Protein AF-A0A8C9DRX2-F1 (afdb_monomer_lite)

Organism: Prolemur simus (NCBI:txid1328070)

Secondary structure (DSSP, 8-state):
--PPPPPPP------------------TTPPPHHHHHHHHHHHHTT----HHHHTTS--SHHHHHHHHHHHHHHTT--SS--HHHHHHHHHHHHHHHHHHHS-GGG----S-------TT-S------THHHHHHTTS----PPPPPPP-GGGGTTTS-------

Structure (mmCIF, N/CA/C/O backbone):
data_AF-A0A8C9DRX2-F1
#
_entry.id   AF-A0A8C9DRX2-F1
#
loop_
_atom_site.group_PDB
_atom_site.id
_atom_site.type_symbol
_atom_site.label_atom_id
_atom_site.label_alt_id
_atom_site.label_comp_id
_atom_site.label_asym_id
_atom_site.label_entity_id
_atom_site.label_seq_id
_atom_site.pdbx_PDB_ins_code
_atom_site.Cartn_x
_atom_site.Cartn_y
_atom_site.Cartn_z
_atom_site.occupancy
_atom_site.B_iso_or_equiv
_atom_site.auth_seq_id
_atom_site.auth_comp_id
_atom_site.auth_asym_id
_atom_site.auth_atom_id
_atom_site.pdbx_PDB_model_num
ATOM 1 N N . MET A 1 1 ? 45.111 12.132 53.115 1.00 47.06 1 MET A N 1
ATOM 2 C CA . MET A 1 1 ? 43.655 11.903 53.000 1.00 47.06 1 MET A CA 1
ATOM 3 C C . MET A 1 1 ? 43.056 13.089 52.256 1.00 47.06 1 MET A C 1
ATOM 5 O O . MET A 1 1 ? 42.897 14.146 52.845 1.00 47.06 1 MET A O 1
ATOM 9 N N . LYS A 1 2 ? 42.882 12.972 50.933 1.00 52.78 2 LYS A N 1
ATOM 10 C CA . LYS A 1 2 ? 42.322 14.037 50.086 1.00 52.78 2 LYS A CA 1
ATOM 11 C C . LYS A 1 2 ? 40.814 13.794 49.996 1.00 52.78 2 LYS A C 1
ATOM 13 O O . LYS A 1 2 ? 40.411 12.735 49.525 1.00 52.78 2 LYS A O 1
ATOM 18 N N . GLY A 1 3 ? 40.018 14.710 50.546 1.00 50.78 3 GLY A N 1
ATOM 19 C CA . GLY A 1 3 ? 38.560 14.604 50.594 1.00 50.78 3 GLY A CA 1
ATOM 20 C C . GLY A 1 3 ? 37.939 14.698 49.201 1.00 50.78 3 GLY A C 1
ATOM 21 O O . GLY A 1 3 ? 38.311 15.568 48.416 1.00 50.78 3 GLY A O 1
ATOM 22 N N . LEU A 1 4 ? 37.007 13.790 48.908 1.00 59.09 4 LEU A N 1
ATOM 23 C CA . LEU A 1 4 ? 36.119 13.887 47.753 1.00 59.09 4 LEU A CA 1
ATOM 24 C C . LEU A 1 4 ? 35.048 14.959 48.021 1.00 59.09 4 LEU A C 1
ATOM 26 O O . LEU A 1 4 ? 34.462 14.951 49.106 1.00 59.09 4 LEU A O 1
ATOM 30 N N . PRO A 1 5 ? 34.732 15.838 47.057 1.00 73.69 5 PRO A N 1
ATOM 31 C CA . PRO A 1 5 ? 33.509 16.626 47.114 1.00 73.69 5 PRO A CA 1
ATOM 32 C C . PRO A 1 5 ? 32.274 15.754 46.783 1.00 73.69 5 PRO A C 1
ATOM 34 O O . PRO A 1 5 ? 32.381 14.822 45.980 1.00 73.69 5 PRO A O 1
ATOM 37 N N . PRO A 1 6 ? 31.103 16.026 47.392 1.00 72.50 6 PRO A N 1
ATOM 38 C CA . PRO A 1 6 ? 29.866 15.275 47.159 1.00 72.50 6 PRO A CA 1
ATOM 39 C C . PRO A 1 6 ? 29.264 15.531 45.761 1.00 72.50 6 PRO A C 1
ATOM 41 O O . PRO A 1 6 ? 29.525 16.574 45.157 1.00 72.50 6 PRO A O 1
ATOM 44 N N . PRO A 1 7 ? 28.427 14.607 45.244 1.00 58.25 7 PRO A N 1
ATOM 45 C CA . PRO A 1 7 ? 27.803 14.742 43.932 1.00 58.25 7 PRO A CA 1
ATOM 46 C C . PRO A 1 7 ? 26.718 15.828 43.927 1.00 58.25 7 PRO A C 1
ATOM 48 O O . PRO A 1 7 ? 25.827 15.847 44.778 1.00 58.25 7 PRO A O 1
ATOM 51 N N . ALA A 1 8 ? 26.777 16.707 42.925 1.00 60.75 8 ALA A N 1
ATOM 52 C CA . ALA A 1 8 ? 25.740 17.690 42.652 1.00 60.75 8 ALA A CA 1
ATOM 53 C C . ALA A 1 8 ? 24.447 16.994 42.192 1.00 60.75 8 ALA A C 1
ATOM 55 O O . ALA A 1 8 ? 24.398 16.317 41.166 1.00 60.75 8 ALA A O 1
ATOM 56 N N . VAL A 1 9 ? 23.402 17.180 42.990 1.00 53.78 9 VAL A N 1
ATOM 57 C CA . VAL A 1 9 ? 21.994 16.926 42.671 1.00 53.78 9 VAL A CA 1
ATOM 58 C C . VAL A 1 9 ? 21.439 18.184 41.991 1.00 53.78 9 VAL A C 1
ATOM 60 O O . VAL A 1 9 ? 21.890 19.263 42.366 1.00 53.78 9 VAL A O 1
ATOM 63 N N . ASN A 1 10 ? 20.434 18.031 41.107 1.00 44.19 10 ASN A N 1
ATOM 64 C CA . ASN A 1 10 ? 19.569 19.040 40.437 1.00 44.19 10 ASN A CA 1
ATOM 65 C C . ASN A 1 10 ? 19.870 19.254 38.930 1.00 44.19 10 ASN A C 1
ATOM 67 O O . ASN A 1 10 ? 21.009 19.481 38.568 1.00 44.19 10 ASN A O 1
ATOM 71 N N . GLN A 1 11 ? 18.927 19.209 37.974 1.00 43.44 11 GLN A N 1
ATOM 72 C CA . GLN A 1 11 ? 17.462 19.283 38.019 1.00 43.44 11 GLN A CA 1
ATOM 73 C C . GLN A 1 11 ? 16.788 18.399 36.960 1.00 43.44 11 GLN A C 1
ATOM 75 O O . GLN A 1 11 ? 17.312 18.146 35.881 1.00 43.44 11 GLN A O 1
ATOM 80 N N . ARG A 1 12 ? 15.566 17.976 37.293 1.00 46.12 12 ARG A N 1
ATOM 81 C CA . ARG A 1 12 ? 14.557 17.464 36.367 1.00 46.12 12 ARG A CA 1
ATOM 82 C C . ARG A 1 12 ? 14.066 18.607 35.482 1.00 46.12 12 ARG A C 1
ATOM 84 O O . ARG A 1 12 ? 13.408 19.506 35.996 1.00 46.12 12 ARG A O 1
ATOM 91 N N . GLU A 1 13 ? 14.239 18.499 34.174 1.00 49.25 13 GLU A N 1
ATOM 92 C CA . GLU A 1 13 ? 13.397 19.242 33.239 1.00 49.25 13 GLU A CA 1
ATOM 93 C C . GLU A 1 13 ? 12.168 18.393 32.897 1.00 49.25 13 GLU A C 1
ATOM 95 O O . GLU A 1 13 ? 12.211 17.413 32.155 1.00 49.25 13 GLU A O 1
ATOM 100 N N . LYS A 1 14 ? 11.052 18.754 33.537 1.00 42.28 14 LYS A N 1
ATOM 101 C CA . LYS A 1 14 ? 9.701 18.453 33.064 1.00 42.28 14 LYS A CA 1
ATOM 102 C C . LYS A 1 14 ? 9.341 19.503 32.015 1.00 42.28 14 LYS A C 1
ATOM 104 O O . LYS A 1 14 ? 9.377 20.689 32.318 1.00 42.28 14 LYS A O 1
ATOM 109 N N . GLY A 1 15 ? 8.900 19.062 30.843 1.00 32.31 15 GLY A N 1
ATOM 110 C CA . GLY A 1 15 ? 8.335 19.931 29.807 1.00 32.31 15 GLY A CA 1
ATOM 111 C C . GLY A 1 15 ? 8.147 19.156 28.504 1.00 32.31 15 GLY A C 1
ATOM 112 O O . GLY A 1 15 ? 8.989 19.221 27.628 1.00 32.31 15 GLY A O 1
ATOM 113 N N . SER A 1 16 ? 7.231 18.189 28.415 1.00 42.84 16 SER A N 1
ATOM 114 C CA . SER A 1 16 ? 5.807 18.413 28.120 1.00 42.84 16 SER A CA 1
ATOM 115 C C . SER A 1 16 ? 5.569 19.202 26.824 1.00 42.84 16 SER A C 1
ATOM 117 O O . SER A 1 16 ? 5.201 20.371 26.869 1.00 42.84 16 SER A O 1
ATOM 119 N N . THR A 1 17 ? 5.613 18.507 25.687 1.00 38.22 17 THR A N 1
ATOM 120 C CA . THR A 1 17 ? 4.771 18.867 24.534 1.00 38.22 17 THR A CA 1
ATOM 121 C C . THR A 1 17 ? 4.098 17.609 24.001 1.00 38.22 17 THR A C 1
ATOM 123 O O . THR A 1 17 ? 4.321 17.145 22.886 1.00 38.22 17 THR A O 1
ATOM 126 N N . SER A 1 18 ? 3.271 17.003 24.857 1.00 41.34 18 SER A N 1
ATOM 127 C CA . SER A 1 18 ? 2.239 16.088 24.385 1.00 41.34 18 SER A CA 1
ATOM 128 C C . SER A 1 18 ? 1.247 16.933 23.593 1.00 41.34 18 SER A C 1
ATOM 130 O O . SER A 1 18 ? 0.464 17.680 24.176 1.00 41.34 18 SER A O 1
ATOM 132 N N . ILE A 1 19 ? 1.307 16.862 22.262 1.00 47.84 19 ILE A N 1
ATOM 133 C CA . ILE A 1 19 ? 0.251 17.397 21.400 1.00 47.84 19 ILE A CA 1
ATOM 134 C C . ILE A 1 19 ? -0.967 16.483 21.583 1.00 47.84 19 ILE A C 1
ATOM 136 O O . ILE A 1 19 ? -1.245 15.578 20.799 1.00 47.84 19 ILE A 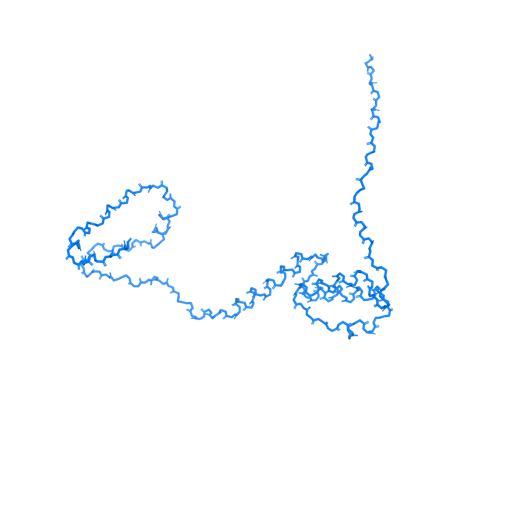O 1
ATOM 140 N N . GLN A 1 20 ? -1.671 16.686 22.695 1.00 46.41 20 GLN A N 1
ATOM 141 C CA . GLN A 1 20 ? -3.033 16.229 22.898 1.00 46.41 20 GLN A CA 1
ATOM 142 C C . GLN A 1 20 ? -3.946 17.212 22.173 1.00 46.41 20 GLN A C 1
ATOM 144 O O . GLN A 1 20 ? -4.469 18.157 22.754 1.00 46.41 20 GLN A O 1
ATOM 149 N N . SER A 1 21 ? -4.152 16.990 20.877 1.00 45.56 21 SER A N 1
ATOM 150 C CA . SER A 1 21 ? -5.267 17.611 20.170 1.00 45.56 21 SER A CA 1
ATOM 151 C C . SER A 1 21 ? -6.556 16.882 20.564 1.00 45.56 21 SER A C 1
ATOM 153 O O . SER A 1 21 ? -6.990 15.943 19.891 1.00 45.56 21 SER A O 1
ATOM 155 N N . GLN A 1 22 ? -7.152 17.279 21.688 1.00 49.84 22 GLN A N 1
ATOM 156 C CA . GLN A 1 22 ? -8.570 17.046 21.939 1.00 49.84 22 GLN A CA 1
ATOM 157 C C . GLN A 1 22 ? -9.370 18.202 21.337 1.00 49.84 22 GLN A C 1
ATOM 159 O O . GLN A 1 22 ? -9.383 19.295 21.885 1.00 49.84 22 GLN A O 1
ATOM 164 N N . ALA A 1 23 ? -10.061 17.945 20.227 1.00 43.78 23 ALA A N 1
ATOM 165 C CA . ALA A 1 23 ? -11.238 18.711 19.827 1.00 43.78 23 ALA A CA 1
ATOM 166 C C . ALA A 1 23 ? -12.069 17.882 18.841 1.00 43.78 23 ALA A C 1
ATOM 168 O O . ALA A 1 23 ? -11.633 17.584 17.731 1.00 43.78 23 ALA A O 1
ATOM 169 N N . GLY A 1 24 ? -13.259 17.479 19.282 1.00 39.41 24 GLY A N 1
ATOM 170 C CA . GLY A 1 24 ? -14.217 16.713 18.491 1.00 39.41 24 GLY A CA 1
ATOM 171 C C . GLY A 1 24 ? -15.195 15.951 19.374 1.00 39.41 24 GLY A C 1
ATOM 172 O O . GLY A 1 24 ? -15.276 14.730 19.297 1.00 39.41 24 GLY A O 1
ATOM 173 N N . SER A 1 25 ? -15.898 16.651 20.268 1.00 51.59 25 SER A N 1
ATOM 174 C CA . SER A 1 25 ? -17.028 16.056 20.974 1.00 51.59 25 SER A CA 1
ATOM 175 C C . SER A 1 25 ? -18.169 15.806 19.988 1.00 51.59 25 SER A C 1
ATOM 177 O O . SER A 1 25 ? -18.690 16.743 19.386 1.00 51.59 25 SER A O 1
ATOM 179 N N . GLY A 1 26 ? -18.603 14.553 19.901 1.00 46.38 26 GLY A N 1
ATOM 180 C CA . GLY A 1 26 ? -19.998 14.224 19.638 1.00 46.38 26 GLY A CA 1
ATOM 181 C C . GLY A 1 26 ? -20.461 14.296 18.186 1.00 46.38 26 GLY A C 1
ATOM 182 O O . GLY A 1 26 ? -21.262 15.156 17.829 1.00 46.38 26 GLY A O 1
ATOM 183 N N . ARG A 1 27 ? -20.141 13.266 17.398 1.00 49.19 27 ARG A N 1
ATOM 184 C CA . ARG A 1 27 ? -21.113 12.723 16.439 1.00 49.19 27 ARG A CA 1
ATOM 185 C C . ARG A 1 27 ? -21.531 11.335 16.915 1.00 49.19 27 ARG A C 1
ATOM 187 O O . ARG A 1 27 ? -20.715 10.436 17.090 1.00 49.19 27 ARG A O 1
ATOM 194 N N . ARG A 1 28 ? -22.819 11.168 17.225 1.00 47.44 28 ARG A N 1
ATOM 195 C CA . ARG A 1 28 ? -23.371 9.893 17.705 1.00 47.44 28 ARG A CA 1
ATOM 196 C C . ARG A 1 28 ? -23.100 8.816 16.642 1.00 47.44 28 ARG A C 1
ATOM 198 O O . ARG A 1 28 ? -23.586 8.938 15.524 1.00 47.44 28 ARG A O 1
ATOM 205 N N . GLY A 1 29 ? -22.295 7.807 16.983 1.00 56.72 29 GLY A N 1
ATOM 206 C CA . GLY A 1 29 ? -21.880 6.726 16.073 1.00 56.72 29 GLY A CA 1
ATOM 207 C C . GLY A 1 29 ? -20.397 6.720 15.678 1.00 56.72 29 GLY A C 1
ATOM 208 O O . GLY A 1 29 ? -19.998 5.887 14.867 1.00 56.72 29 GLY A O 1
ATOM 209 N N . GLU A 1 30 ? -19.581 7.622 16.226 1.00 62.22 30 GLU A N 1
ATOM 210 C CA . GLU A 1 30 ? -18.158 7.725 15.892 1.00 62.22 30 GLU A CA 1
ATOM 211 C C . GLU A 1 30 ? -17.364 6.502 16.387 1.00 62.22 30 GLU A C 1
ATOM 213 O O . GLU A 1 30 ? -17.305 6.205 17.583 1.00 62.22 30 GLU A O 1
ATOM 218 N N . ASP A 1 31 ? -16.767 5.758 15.452 1.00 74.25 31 ASP A N 1
ATOM 219 C CA . ASP A 1 31 ? -15.841 4.676 15.779 1.00 74.25 31 ASP A CA 1
ATOM 220 C C . ASP A 1 31 ? -14.681 5.214 16.627 1.00 74.25 31 ASP A C 1
ATOM 222 O O . ASP A 1 31 ? -14.168 6.309 16.396 1.00 74.25 31 ASP A O 1
ATOM 226 N N . HIS A 1 32 ? -14.204 4.408 17.576 1.00 85.94 32 HIS A N 1
ATOM 227 C CA . HIS A 1 32 ? -13.060 4.777 18.404 1.00 85.94 32 HIS A CA 1
ATOM 228 C C . HIS A 1 32 ? -11.851 5.199 17.535 1.00 85.94 32 HIS A C 1
ATOM 230 O O . HIS A 1 32 ? -11.550 4.545 16.529 1.00 85.94 32 HIS A O 1
ATOM 236 N N . PRO A 1 33 ? -11.084 6.237 17.927 1.00 88.38 33 PRO A N 1
ATOM 237 C CA . PRO A 1 33 ? -10.069 6.874 17.078 1.00 88.38 33 PRO A CA 1
ATOM 238 C C . PRO A 1 33 ? -9.022 5.906 16.508 1.00 88.38 33 PRO A C 1
ATOM 240 O O . PRO A 1 33 ? -8.560 6.067 15.380 1.00 88.38 33 PRO A O 1
ATOM 243 N N . ALA A 1 34 ? -8.662 4.861 17.255 1.00 88.31 34 ALA A N 1
ATOM 244 C CA . ALA A 1 34 ? -7.762 3.812 16.772 1.00 88.31 34 ALA A CA 1
ATOM 245 C C . ALA A 1 34 ? -8.306 3.041 15.549 1.00 88.31 34 ALA A C 1
ATOM 247 O O . ALA A 1 34 ? -7.539 2.770 14.627 1.00 88.31 34 ALA A O 1
ATOM 248 N N . VAL A 1 35 ? -9.610 2.743 15.496 1.00 90.00 35 VAL A N 1
ATOM 249 C CA . VAL A 1 35 ? -10.255 2.135 14.317 1.00 90.00 35 VAL A CA 1
ATOM 250 C C . VAL A 1 35 ? -10.188 3.089 13.133 1.00 90.00 35 VAL A C 1
ATOM 252 O O . VAL A 1 35 ? -9.839 2.671 12.032 1.00 90.00 35 VAL A O 1
ATOM 255 N N . MET A 1 36 ? -10.453 4.377 13.357 1.00 90.12 36 MET A N 1
ATOM 256 C CA . MET A 1 36 ? -10.376 5.392 12.304 1.00 90.12 36 MET A CA 1
ATOM 257 C C . MET A 1 36 ? -8.964 5.520 11.721 1.00 90.12 36 MET A C 1
ATOM 259 O O . MET A 1 36 ? -8.811 5.611 10.501 1.00 90.12 36 MET A O 1
ATOM 263 N N . ARG A 1 37 ? -7.924 5.458 12.563 1.00 90.81 37 ARG A N 1
ATOM 264 C CA . ARG A 1 37 ? -6.525 5.419 12.102 1.00 90.81 37 ARG A CA 1
ATOM 265 C C . ARG A 1 37 ? -6.239 4.185 11.248 1.00 90.81 37 ARG A C 1
ATOM 267 O O . ARG A 1 37 ? -5.704 4.328 10.155 1.00 90.81 37 ARG A O 1
ATOM 274 N N . LEU A 1 38 ? -6.645 2.994 11.690 1.00 90.19 38 LEU A N 1
ATOM 275 C CA . LEU A 1 38 ? -6.418 1.763 10.923 1.00 90.19 38 LEU A CA 1
ATOM 276 C C . LEU A 1 38 ? -7.172 1.758 9.586 1.00 90.19 38 LEU A C 1
ATOM 278 O O . LEU A 1 38 ? -6.593 1.408 8.563 1.00 90.19 38 LEU A O 1
ATOM 282 N N . LYS A 1 39 ? -8.425 2.231 9.553 1.00 92.00 39 LYS A N 1
ATOM 283 C CA . LYS A 1 39 ? -9.182 2.414 8.300 1.00 92.00 39 LYS A CA 1
ATOM 284 C C . LYS A 1 39 ? -8.466 3.358 7.329 1.00 92.00 39 LYS A C 1
ATOM 286 O O . LYS A 1 39 ? -8.451 3.110 6.124 1.00 92.00 39 LYS A O 1
ATOM 291 N N . ARG A 1 40 ? -7.863 4.436 7.846 1.00 91.94 40 ARG A N 1
ATOM 292 C CA . ARG A 1 40 ? -7.055 5.372 7.049 1.00 91.94 40 ARG A CA 1
ATOM 293 C C . ARG A 1 40 ? -5.821 4.685 6.466 1.00 91.94 40 ARG A C 1
ATOM 295 O O . ARG A 1 40 ? -5.527 4.904 5.298 1.00 91.94 40 ARG A O 1
ATOM 302 N N . TYR A 1 41 ? -5.143 3.847 7.244 1.00 90.31 41 TYR A N 1
ATOM 303 C CA . TYR A 1 41 ? -3.966 3.098 6.792 1.00 90.31 41 TYR A CA 1
ATOM 304 C C . TYR A 1 41 ? -4.309 2.082 5.702 1.00 90.31 41 TYR A C 1
ATOM 306 O O . TYR A 1 41 ? -3.662 2.080 4.663 1.00 90.31 41 TYR A O 1
ATOM 314 N N . ILE A 1 42 ? -5.391 1.313 5.868 1.00 89.38 42 ILE A N 1
ATOM 315 C CA . ILE A 1 42 ? -5.886 0.380 4.839 1.00 89.38 42 ILE A CA 1
ATOM 316 C C . ILE A 1 42 ? -6.136 1.114 3.512 1.00 89.38 42 ILE A C 1
ATOM 318 O O . ILE A 1 42 ? -5.724 0.649 2.452 1.00 89.38 42 ILE A O 1
ATOM 322 N N . ARG A 1 43 ? -6.748 2.305 3.574 1.00 89.69 43 ARG A N 1
ATOM 323 C CA . ARG A 1 43 ? -6.976 3.141 2.388 1.00 89.69 43 ARG A CA 1
ATOM 324 C C . ARG A 1 43 ? -5.672 3.684 1.794 1.00 89.69 43 ARG A C 1
ATOM 326 O O . ARG A 1 43 ? -5.556 3.760 0.577 1.00 89.69 43 ARG A O 1
ATOM 333 N N . ALA A 1 44 ? -4.699 4.052 2.628 1.00 88.00 44 ALA A N 1
ATOM 334 C CA . ALA A 1 44 ? -3.378 4.494 2.178 1.00 88.00 44 ALA A CA 1
ATOM 335 C C . ALA A 1 44 ? -2.591 3.369 1.479 1.00 88.00 44 ALA A C 1
ATOM 337 O O . ALA A 1 44 ? -1.866 3.651 0.533 1.00 88.00 44 ALA A O 1
ATOM 338 N N . CYS A 1 45 ? -2.805 2.109 1.872 1.00 85.19 45 CYS A N 1
ATOM 339 C CA . CYS A 1 45 ? -2.303 0.923 1.166 1.00 85.19 45 CYS A CA 1
ATOM 340 C C . CYS A 1 45 ? -2.986 0.665 -0.191 1.00 85.19 45 CYS A C 1
ATOM 342 O O . CYS A 1 45 ? -2.681 -0.332 -0.840 1.00 85.19 45 CYS A O 1
ATOM 344 N N . GLY A 1 46 ? -3.961 1.485 -0.601 1.00 84.06 46 GLY A N 1
ATOM 345 C CA . GLY A 1 46 ? -4.723 1.285 -1.838 1.00 84.06 46 GLY A CA 1
ATOM 346 C C . GLY A 1 46 ? -5.816 0.215 -1.747 1.00 84.06 46 GLY A C 1
ATOM 347 O O . GLY A 1 46 ? -6.491 -0.060 -2.736 1.00 84.06 46 GLY A O 1
ATOM 348 N N . ALA A 1 47 ? -6.045 -0.379 -0.572 1.00 85.62 47 ALA A N 1
ATOM 349 C CA . ALA A 1 47 ? -7.107 -1.358 -0.376 1.00 85.62 47 ALA A CA 1
ATOM 350 C C . ALA A 1 47 ? -8.412 -0.674 0.058 1.00 85.62 47 ALA A C 1
ATOM 352 O O . ALA A 1 47 ? -8.476 0.037 1.062 1.00 85.62 47 ALA A O 1
ATOM 353 N N . HIS A 1 48 ? -9.495 -0.931 -0.675 1.00 87.12 48 HIS A N 1
ATOM 354 C CA . HIS A 1 48 ? -10.830 -0.442 -0.337 1.00 87.12 48 HIS A CA 1
ATOM 355 C C . HIS A 1 48 ? -11.698 -1.596 0.167 1.00 87.12 48 HIS A C 1
ATOM 357 O O . HIS A 1 48 ? -12.031 -2.514 -0.579 1.00 87.12 48 HIS A O 1
ATOM 363 N N . ARG A 1 49 ? -12.067 -1.563 1.453 1.00 88.69 49 ARG A N 1
ATOM 364 C CA . ARG A 1 49 ? -12.863 -2.616 2.101 1.00 88.69 49 ARG A CA 1
ATOM 365 C C . ARG A 1 49 ? -14.241 -2.125 2.529 1.00 88.69 49 ARG A C 1
ATOM 367 O O . ARG A 1 49 ? -14.408 -0.982 2.955 1.00 88.69 49 ARG A O 1
ATOM 374 N N . ASN A 1 50 ? -15.234 -3.015 2.473 1.00 91.12 50 ASN A N 1
ATOM 375 C CA . ASN A 1 50 ? -16.573 -2.730 2.986 1.00 91.12 50 ASN A CA 1
ATOM 376 C C . ASN A 1 50 ? -16.629 -2.963 4.505 1.00 91.12 50 ASN A C 1
ATOM 378 O O . ASN A 1 50 ? -16.979 -4.044 4.985 1.00 91.12 50 ASN A O 1
ATOM 382 N N . TYR A 1 51 ? -16.301 -1.919 5.265 1.00 88.88 51 TYR A N 1
ATOM 383 C CA . TYR A 1 51 ? -16.233 -1.977 6.726 1.00 88.88 51 TYR A CA 1
ATOM 384 C C . TYR A 1 51 ? -17.556 -2.339 7.408 1.00 88.88 51 TYR A C 1
ATOM 386 O O . TYR A 1 51 ? -17.517 -2.875 8.508 1.00 88.88 51 TYR A O 1
ATOM 394 N N . LYS A 1 52 ? -18.718 -2.097 6.783 1.00 88.38 52 LYS A N 1
ATOM 395 C CA . LYS A 1 52 ? -20.014 -2.497 7.359 1.00 88.38 52 LYS A CA 1
ATOM 396 C C . LYS A 1 52 ? -20.159 -4.018 7.416 1.00 88.38 52 LYS A C 1
ATOM 398 O O . LYS A 1 52 ? -20.710 -4.533 8.378 1.00 88.38 52 LYS A O 1
ATOM 403 N N . LYS A 1 53 ? -19.634 -4.727 6.412 1.00 90.75 53 LYS A N 1
ATOM 404 C CA . LYS A 1 53 ? -19.640 -6.196 6.371 1.00 90.75 53 LYS A CA 1
ATOM 405 C C . LYS A 1 53 ? -18.569 -6.783 7.289 1.00 90.75 53 LYS A C 1
ATOM 407 O O . LYS A 1 53 ? -18.864 -7.681 8.063 1.00 90.75 53 LYS A O 1
ATOM 412 N N . LEU A 1 54 ? -17.355 -6.226 7.247 1.00 87.38 54 LEU A N 1
ATOM 413 C CA . LEU A 1 54 ? -16.228 -6.713 8.055 1.00 87.38 54 LEU A CA 1
ATOM 414 C C . LEU A 1 54 ? -16.415 -6.469 9.555 1.00 87.38 54 LEU A C 1
ATOM 416 O O . LEU A 1 54 ? -16.112 -7.332 10.367 1.00 87.38 54 LEU A O 1
ATOM 420 N N . LEU A 1 55 ? -16.900 -5.284 9.929 1.00 88.25 55 LEU A N 1
ATOM 421 C CA . LEU A 1 55 ? -17.066 -4.892 11.331 1.00 88.25 55 LEU A CA 1
ATOM 422 C C . LEU A 1 55 ? -18.497 -5.110 11.835 1.00 88.25 55 LEU A C 1
ATOM 424 O O . LEU A 1 55 ? -18.756 -4.867 13.010 1.00 88.25 55 LEU A O 1
ATOM 428 N N . GLY A 1 56 ? -19.415 -5.555 10.970 1.00 84.56 56 GLY A N 1
ATOM 429 C CA . GLY A 1 56 ? -20.816 -5.803 11.319 1.00 84.56 56 GLY A CA 1
ATOM 430 C C . GLY A 1 56 ? -21.003 -6.974 12.284 1.00 84.56 56 GLY A C 1
ATOM 431 O O . GLY A 1 56 ? -21.919 -6.948 13.098 1.00 84.56 56 GLY A O 1
ATOM 432 N N . SER A 1 57 ? -20.106 -7.964 12.249 1.00 85.31 57 SER A N 1
ATOM 433 C CA . SER A 1 57 ? -20.068 -9.074 13.212 1.00 85.31 57 SER A CA 1
ATOM 434 C C . SER A 1 57 ? -19.380 -8.710 14.533 1.00 85.31 57 SER A C 1
ATOM 436 O O . SER A 1 57 ? -19.559 -9.407 15.530 1.00 85.31 57 SER A O 1
ATOM 438 N N . CYS A 1 58 ? -18.603 -7.622 14.560 1.00 86.25 58 CYS A N 1
ATOM 439 C CA . CYS A 1 58 ? -17.814 -7.227 15.721 1.00 86.25 58 CYS A CA 1
ATOM 440 C C . CYS A 1 58 ? -18.681 -6.484 16.741 1.00 86.25 58 CYS A C 1
ATOM 442 O O . CYS A 1 58 ? -19.210 -5.399 16.463 1.00 86.25 58 CYS A O 1
ATOM 444 N N . ARG A 1 59 ? -18.748 -7.023 17.959 1.00 82.88 59 ARG A N 1
ATOM 445 C CA . ARG A 1 59 ? -19.516 -6.446 19.071 1.00 82.88 59 ARG A CA 1
ATOM 446 C C . ARG A 1 59 ? -18.663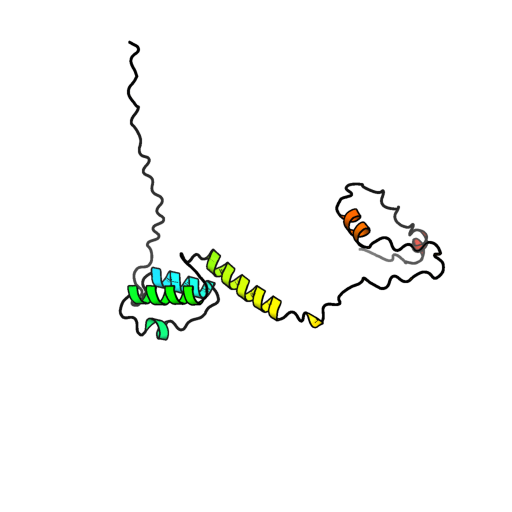 -5.502 19.909 1.00 82.88 59 ARG A C 1
ATOM 448 O O . ARG A 1 59 ? -19.178 -4.527 20.450 1.00 82.88 59 ARG A O 1
ATOM 455 N N . SER A 1 60 ? -17.353 -5.748 19.969 1.00 88.12 60 SER A N 1
ATOM 456 C CA . SER A 1 60 ? -16.406 -4.924 20.721 1.00 88.12 60 SER A CA 1
ATOM 457 C C . SER A 1 60 ? -15.475 -4.122 19.819 1.00 88.12 60 SER A C 1
ATOM 459 O O . SER A 1 60 ? -15.060 -4.547 18.741 1.00 88.12 60 SER A O 1
ATOM 461 N N . HIS A 1 61 ? -15.057 -2.956 20.303 1.00 87.19 61 HIS A N 1
ATOM 462 C CA . HIS A 1 61 ? -14.041 -2.157 19.634 1.00 87.19 61 HIS A CA 1
ATOM 463 C C . HIS A 1 61 ? -12.681 -2.888 19.551 1.00 87.19 61 HIS A C 1
ATOM 465 O O . HIS A 1 61 ? -11.980 -2.762 18.548 1.00 87.19 61 HIS A O 1
ATOM 471 N N . LYS A 1 62 ? -12.326 -3.721 20.540 1.00 89.75 62 LYS A N 1
ATOM 472 C CA . LYS A 1 62 ? -11.091 -4.527 20.486 1.00 89.75 62 LYS A CA 1
ATOM 473 C C . LYS A 1 62 ? -11.108 -5.532 19.329 1.00 89.75 62 LYS A C 1
ATOM 475 O O . LYS A 1 62 ? -10.103 -5.667 18.637 1.00 89.75 62 LYS A O 1
ATOM 480 N N . GLU A 1 63 ? -12.253 -6.168 19.083 1.00 91.06 63 GLU A N 1
ATOM 481 C CA . GLU A 1 63 ? -12.445 -7.074 17.942 1.00 91.06 63 GLU A CA 1
ATOM 482 C C . GLU A 1 63 ? -12.294 -6.319 16.624 1.00 91.06 63 GLU A C 1
ATOM 484 O O . GLU A 1 63 ? -11.539 -6.749 15.757 1.00 91.06 63 GLU A O 1
ATOM 489 N N . ARG A 1 64 ? -12.905 -5.130 16.507 1.00 91.06 64 ARG A N 1
ATOM 490 C CA . ARG A 1 64 ? -12.740 -4.279 15.317 1.00 91.06 64 ARG A CA 1
ATOM 491 C C . ARG A 1 64 ? -11.271 -3.957 15.044 1.00 91.06 64 ARG A C 1
ATOM 493 O O . ARG A 1 64 ? -10.843 -4.002 13.896 1.00 91.06 64 ARG A O 1
ATOM 500 N N . LEU A 1 65 ? -10.486 -3.648 16.079 1.00 90.56 65 LEU A N 1
ATOM 501 C CA . LEU A 1 65 ? -9.045 -3.420 15.927 1.00 90.56 65 LEU A CA 1
ATOM 502 C C . LEU A 1 65 ? -8.297 -4.681 15.496 1.00 90.56 65 LEU A C 1
ATOM 504 O O . LEU A 1 65 ? -7.394 -4.582 14.671 1.00 90.56 65 LEU A O 1
ATOM 508 N N . SER A 1 66 ? -8.649 -5.843 16.049 1.00 90.75 66 SER A N 1
ATOM 509 C CA . SER A 1 66 ? -8.034 -7.121 15.681 1.00 90.75 66 SER A CA 1
ATOM 510 C C . SER A 1 66 ? -8.303 -7.464 14.217 1.00 90.75 66 SER A C 1
ATOM 512 O O . SER A 1 66 ? -7.350 -7.731 13.492 1.00 90.75 66 SER A O 1
ATOM 514 N N . VAL A 1 67 ? -9.552 -7.343 13.759 1.00 92.31 67 VAL A N 1
ATOM 515 C CA . VAL A 1 67 ? -9.932 -7.569 12.356 1.00 92.31 67 VAL A CA 1
ATOM 516 C C . VAL A 1 67 ? -9.198 -6.606 11.423 1.00 92.31 67 VAL A C 1
ATOM 518 O O . VAL A 1 67 ? -8.646 -7.026 10.414 1.00 92.31 67 VAL A O 1
ATOM 521 N N . LEU A 1 68 ? -9.125 -5.315 11.765 1.00 91.75 68 LEU A N 1
ATOM 522 C CA . LEU A 1 68 ? -8.428 -4.335 10.923 1.00 91.75 68 LEU A CA 1
ATOM 523 C C . LEU A 1 68 ? -6.909 -4.549 10.889 1.00 91.75 68 LEU A C 1
ATOM 525 O O . LEU A 1 68 ? -6.287 -4.277 9.867 1.00 91.75 68 LEU A O 1
ATOM 529 N N . ARG A 1 69 ? -6.300 -5.020 11.984 1.00 90.00 69 ARG A N 1
ATOM 530 C CA . ARG A 1 69 ? -4.876 -5.392 11.999 1.00 90.00 69 ARG A CA 1
ATOM 531 C C . ARG A 1 69 ? -4.616 -6.638 11.159 1.00 90.00 69 ARG A C 1
ATOM 533 O O . ARG A 1 69 ? -3.682 -6.616 10.371 1.00 90.00 69 ARG A O 1
ATOM 540 N N . ALA A 1 70 ? -5.462 -7.659 11.283 1.00 90.56 70 ALA A N 1
ATOM 541 C CA . ALA A 1 70 ? -5.381 -8.861 10.459 1.00 90.56 70 ALA A CA 1
ATOM 542 C C . ALA A 1 70 ? -5.531 -8.528 8.966 1.00 90.56 70 ALA A C 1
ATOM 544 O O . ALA A 1 70 ? -4.810 -9.063 8.134 1.00 90.56 70 ALA A O 1
ATOM 545 N N . GLU A 1 71 ? -6.406 -7.581 8.622 1.00 90.44 71 GLU A N 1
ATOM 546 C CA . GLU A 1 71 ? -6.559 -7.117 7.243 1.00 90.44 71 GLU A CA 1
ATOM 547 C C . GLU A 1 71 ? -5.296 -6.413 6.725 1.00 90.44 71 GLU A C 1
ATOM 549 O O . GLU A 1 71 ? -4.877 -6.636 5.593 1.00 90.44 71 GLU A O 1
ATOM 554 N N . LEU A 1 72 ? -4.661 -5.577 7.550 1.00 90.06 72 LEU A N 1
ATOM 555 C CA . LEU A 1 72 ? -3.384 -4.956 7.192 1.00 90.06 72 LEU A CA 1
ATOM 556 C C . LEU A 1 72 ? -2.282 -5.999 6.988 1.00 90.06 72 LEU A C 1
ATOM 558 O O . LEU A 1 72 ? -1.500 -5.883 6.046 1.00 90.06 72 LEU A O 1
ATOM 562 N N . GLU A 1 73 ? -2.255 -7.030 7.825 1.00 90.25 73 GLU A N 1
ATOM 563 C CA . GLU A 1 73 ? -1.319 -8.142 7.696 1.00 90.25 73 GLU A CA 1
ATOM 564 C C . GLU A 1 73 ? -1.565 -8.956 6.420 1.00 90.25 73 GLU A C 1
ATOM 566 O O . GLU A 1 73 ? -0.620 -9.225 5.680 1.00 90.25 73 GLU A O 1
ATOM 571 N N . ALA A 1 74 ? -2.828 -9.241 6.087 1.00 87.62 74 ALA A N 1
ATOM 572 C CA . ALA A 1 74 ? -3.215 -9.908 4.844 1.00 87.62 74 ALA A CA 1
ATOM 573 C C . ALA A 1 74 ? -2.840 -9.098 3.590 1.00 87.62 74 ALA A C 1
ATOM 575 O O . ALA A 1 74 ? -2.563 -9.663 2.534 1.00 87.62 74 ALA A O 1
ATOM 576 N N . LEU A 1 75 ? -2.798 -7.767 3.695 1.00 84.44 75 LEU A N 1
ATOM 577 C CA . LEU A 1 75 ? -2.316 -6.892 2.624 1.00 84.44 75 LEU A CA 1
ATOM 578 C C . LEU A 1 75 ? -0.783 -6.869 2.497 1.00 84.44 75 LEU A C 1
ATOM 580 O O . LEU A 1 75 ? -0.282 -6.344 1.501 1.00 84.44 75 LEU A O 1
ATOM 584 N N . GLY A 1 76 ? -0.058 -7.442 3.462 1.00 82.69 76 GLY A N 1
ATOM 585 C CA . GLY A 1 76 ? 1.402 -7.515 3.488 1.00 82.69 76 GLY A CA 1
ATOM 586 C C . GLY A 1 76 ? 2.074 -6.566 4.485 1.00 82.69 76 GLY A C 1
ATOM 587 O O . GLY A 1 76 ? 3.302 -6.540 4.555 1.00 82.69 76 GLY A O 1
ATOM 588 N N . MET A 1 77 ? 1.323 -5.797 5.289 1.00 82.94 77 MET A N 1
ATOM 589 C CA . MET A 1 77 ? 1.919 -4.989 6.363 1.00 82.94 77 MET A CA 1
ATOM 590 C C . MET A 1 77 ? 2.218 -5.846 7.591 1.00 82.94 77 MET A C 1
ATOM 592 O O . MET A 1 77 ? 1.330 -6.161 8.378 1.00 82.94 77 MET A O 1
ATOM 596 N N . LYS A 1 78 ? 3.499 -6.151 7.807 1.00 80.62 78 LYS A N 1
ATOM 597 C CA . LYS A 1 78 ? 3.970 -6.838 9.016 1.00 80.62 78 LYS A CA 1
ATOM 598 C C . LYS A 1 78 ? 4.373 -5.841 10.110 1.00 80.62 78 LYS A C 1
ATOM 600 O O . LYS A 1 78 ? 5.127 -4.892 9.875 1.00 80.62 78 LYS A O 1
ATOM 605 N N . GLY A 1 79 ? 3.909 -6.091 11.334 1.00 81.38 79 GLY A N 1
ATOM 606 C CA . GLY A 1 79 ? 4.291 -5.337 12.532 1.00 81.38 79 GLY A CA 1
ATOM 607 C C . GLY A 1 79 ? 3.558 -4.001 12.701 1.00 81.38 79 GLY A C 1
ATOM 608 O O . GLY A 1 79 ? 2.376 -3.880 12.392 1.00 81.38 79 GLY A O 1
ATOM 609 N N . ASN A 1 80 ? 4.249 -2.992 13.246 1.00 78.94 80 ASN A N 1
ATOM 610 C CA . ASN A 1 80 ? 3.638 -1.696 13.558 1.00 78.94 80 ASN A CA 1
ATOM 611 C C . ASN A 1 80 ? 3.203 -0.959 12.276 1.00 78.94 80 ASN A C 1
ATOM 613 O O . ASN A 1 80 ? 4.075 -0.616 11.462 1.00 78.94 80 ASN A O 1
ATOM 617 N N . PRO A 1 81 ? 1.895 -0.680 12.102 1.00 78.56 81 PRO A N 1
ATOM 618 C CA . PRO A 1 81 ? 1.392 -0.023 10.907 1.00 78.56 81 PRO A CA 1
ATOM 619 C C . PRO A 1 81 ? 1.750 1.469 10.941 1.00 78.56 81 PRO A C 1
ATOM 621 O O . PRO A 1 81 ? 1.300 2.209 11.819 1.00 78.56 81 PRO A O 1
ATOM 624 N N . SER A 1 82 ? 2.573 1.894 9.981 1.00 82.12 82 SER A N 1
ATOM 625 C CA . SER A 1 82 ? 2.978 3.288 9.754 1.00 82.12 82 SER A CA 1
ATOM 626 C C . SER A 1 82 ? 2.504 3.745 8.375 1.00 82.12 82 SER A C 1
ATOM 628 O O . SER A 1 82 ? 2.420 2.927 7.458 1.00 82.12 82 SER A O 1
ATOM 630 N N . LEU A 1 83 ? 2.224 5.041 8.216 1.00 77.62 83 LEU A N 1
ATOM 631 C CA . LEU A 1 83 ? 1.803 5.627 6.939 1.00 77.62 83 LEU A CA 1
ATOM 632 C C . LEU A 1 83 ? 2.840 5.424 5.832 1.00 77.62 83 LEU A C 1
ATOM 634 O O . LEU A 1 83 ? 2.460 5.088 4.713 1.00 77.62 83 LEU A O 1
ATOM 638 N N . ASP A 1 84 ? 4.125 5.555 6.155 1.00 80.19 84 ASP A N 1
ATOM 639 C CA . ASP A 1 84 ? 5.206 5.417 5.172 1.00 80.19 84 ASP A CA 1
ATOM 640 C C . ASP A 1 84 ? 5.245 3.997 4.600 1.00 80.19 84 ASP A C 1
ATOM 642 O O . ASP A 1 84 ? 5.302 3.803 3.389 1.00 80.19 84 ASP A O 1
ATOM 646 N N . LYS A 1 85 ? 5.069 2.991 5.469 1.00 84.06 85 LYS A N 1
ATOM 647 C CA . LYS A 1 85 ? 4.963 1.583 5.059 1.00 84.06 85 LYS A CA 1
ATOM 648 C C . LYS A 1 85 ? 3.719 1.321 4.212 1.00 84.06 85 LYS A C 1
ATOM 650 O O . LYS A 1 85 ? 3.768 0.512 3.293 1.00 84.06 85 LYS A O 1
ATOM 655 N N . CYS A 1 86 ? 2.608 2.007 4.501 1.00 82.75 86 CYS A N 1
ATOM 656 C CA . CYS A 1 86 ? 1.391 1.885 3.698 1.00 82.75 86 CYS A CA 1
ATOM 657 C C . CYS A 1 86 ? 1.621 2.374 2.265 1.00 82.75 86 CYS A C 1
ATOM 659 O O . CYS A 1 86 ? 1.175 1.720 1.325 1.00 82.75 86 CYS A O 1
ATOM 661 N N . ARG A 1 87 ? 2.304 3.517 2.114 1.00 81.50 87 ARG A N 1
ATOM 662 C CA . ARG A 1 87 ? 2.616 4.104 0.807 1.00 81.50 87 ARG A CA 1
ATOM 663 C C . ARG A 1 87 ? 3.611 3.240 0.037 1.00 81.50 87 ARG A C 1
ATOM 665 O O . ARG A 1 87 ? 3.335 2.936 -1.114 1.00 81.50 87 ARG A O 1
ATOM 672 N N . ALA A 1 88 ? 4.672 2.773 0.692 1.00 84.50 88 ALA A N 1
ATOM 673 C CA . ALA A 1 88 ? 5.657 1.886 0.076 1.00 84.50 88 ALA A CA 1
ATOM 674 C C . ALA A 1 88 ? 5.028 0.581 -0.441 1.00 84.50 88 ALA A C 1
ATOM 676 O O . ALA A 1 88 ? 5.345 0.130 -1.531 1.00 84.50 88 ALA A O 1
ATOM 677 N N . LEU A 1 89 ? 4.081 -0.017 0.296 1.00 84.75 89 LEU A N 1
ATOM 678 C CA . LEU A 1 89 ? 3.364 -1.201 -0.200 1.00 84.75 89 LEU A CA 1
ATOM 679 C C . LEU A 1 89 ? 2.486 -0.911 -1.414 1.00 84.75 89 LEU A C 1
ATOM 681 O O . LEU A 1 89 ? 2.302 -1.784 -2.259 1.00 84.75 89 LEU A O 1
ATOM 685 N N . LYS A 1 90 ? 1.892 0.281 -1.472 1.00 86.50 90 LYS A N 1
ATOM 686 C CA . LYS A 1 90 ? 1.113 0.694 -2.633 1.00 86.50 90 LYS A CA 1
ATOM 687 C C . LYS A 1 90 ? 2.034 0.844 -3.847 1.00 86.50 90 LYS A C 1
ATOM 689 O O . LYS A 1 90 ? 1.732 0.277 -4.888 1.00 86.50 90 LYS A O 1
ATOM 694 N N . GLU A 1 91 ? 3.155 1.530 -3.667 1.00 84.06 91 GLU A N 1
ATOM 695 C CA . GLU A 1 91 ? 4.182 1.726 -4.689 1.00 84.06 91 GLU A CA 1
ATOM 696 C C . GLU A 1 91 ? 4.724 0.386 -5.197 1.00 84.06 91 GLU A C 1
ATOM 698 O O . GLU A 1 91 ? 4.646 0.135 -6.388 1.00 84.06 91 GLU A O 1
ATOM 703 N N . GLN A 1 92 ? 5.091 -0.552 -4.318 1.00 83.56 92 GLN A N 1
ATOM 704 C CA . GLN A 1 92 ? 5.531 -1.892 -4.738 1.00 83.56 92 GLN A CA 1
ATOM 705 C C . GLN A 1 92 ? 4.482 -2.660 -5.552 1.00 83.56 92 GLN A C 1
ATOM 707 O O . GLN A 1 92 ? 4.823 -3.429 -6.449 1.00 83.56 92 GLN A O 1
ATOM 712 N N . ARG A 1 93 ? 3.191 -2.495 -5.237 1.00 85.75 93 ARG A N 1
ATOM 713 C CA . ARG A 1 93 ? 2.118 -3.119 -6.025 1.00 85.75 93 ARG A CA 1
ATOM 714 C C . ARG A 1 93 ? 1.964 -2.466 -7.393 1.00 85.75 93 ARG A C 1
ATOM 716 O O . ARG A 1 93 ? 1.684 -3.176 -8.352 1.00 85.75 93 ARG A O 1
ATOM 723 N N . GLU A 1 94 ? 2.115 -1.148 -7.466 1.00 85.12 94 GLU A N 1
ATOM 724 C CA . GLU A 1 94 ? 2.099 -0.402 -8.725 1.00 85.12 94 GLU A CA 1
ATOM 725 C C . GLU A 1 94 ? 3.324 -0.777 -9.571 1.00 85.12 94 GLU A C 1
ATOM 727 O O . GLU A 1 94 ? 3.150 -1.225 -10.695 1.00 85.12 94 GLU A O 1
ATOM 732 N N . GLU A 1 95 ? 4.533 -0.765 -9.006 1.00 82.75 95 GLU A N 1
ATOM 733 C CA . GLU A 1 95 ? 5.769 -1.222 -9.656 1.00 82.75 95 GLU A CA 1
ATOM 734 C C . GLU A 1 95 ? 5.649 -2.650 -10.202 1.00 82.75 95 GLU A C 1
ATOM 736 O O . GLU A 1 95 ? 6.024 -2.915 -11.341 1.00 82.75 95 GLU A O 1
ATOM 741 N N . ALA A 1 96 ? 5.095 -3.581 -9.421 1.00 84.06 96 ALA A N 1
ATOM 742 C CA . ALA A 1 96 ? 4.890 -4.953 -9.877 1.00 84.06 96 ALA A CA 1
ATOM 743 C C . ALA A 1 96 ? 3.896 -5.037 -11.048 1.00 84.06 96 ALA A C 1
ATOM 745 O O . ALA A 1 96 ? 4.069 -5.874 -11.933 1.00 84.06 96 ALA A O 1
ATOM 746 N N . ALA A 1 97 ? 2.868 -4.183 -11.064 1.00 86.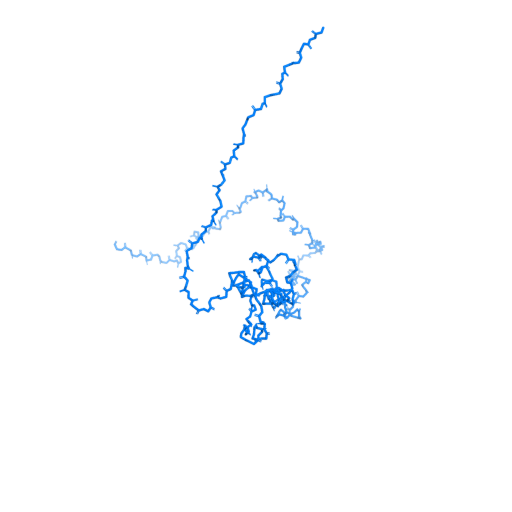44 97 ALA A N 1
ATOM 747 C CA . ALA A 1 97 ? 1.924 -4.101 -12.174 1.00 86.44 97 ALA A CA 1
ATOM 748 C C . ALA A 1 97 ? 2.580 -3.506 -13.429 1.00 86.44 97 ALA A C 1
ATOM 750 O O . ALA A 1 97 ? 2.395 -4.054 -14.515 1.00 86.44 97 ALA A O 1
ATOM 751 N N . GLU A 1 98 ? 3.395 -2.457 -13.275 1.00 86.19 98 GLU A N 1
ATOM 752 C CA . GLU A 1 98 ? 4.196 -1.886 -14.362 1.00 86.19 98 GLU A CA 1
ATOM 753 C C . GLU A 1 98 ? 5.126 -2.955 -14.947 1.00 86.19 98 GLU A C 1
ATOM 755 O O . GLU A 1 98 ? 5.071 -3.227 -16.143 1.00 86.19 98 GLU A O 1
ATOM 760 N N . VAL A 1 99 ? 5.894 -3.657 -14.105 1.00 88.81 99 VAL A N 1
ATOM 761 C CA . VAL A 1 99 ? 6.798 -4.740 -14.529 1.00 88.81 99 VAL A CA 1
ATOM 762 C C . VAL A 1 99 ? 6.045 -5.872 -15.227 1.00 88.81 99 VAL A C 1
ATOM 764 O O . VAL A 1 99 ? 6.515 -6.372 -16.243 1.00 88.81 99 VAL A O 1
ATOM 767 N N . ALA A 1 100 ? 4.875 -6.270 -14.722 1.00 87.31 100 ALA A N 1
ATOM 768 C CA . ALA A 1 100 ? 4.065 -7.313 -15.349 1.00 87.31 100 ALA A CA 1
ATOM 769 C C . ALA A 1 100 ? 3.471 -6.884 -16.701 1.00 87.31 100 ALA A C 1
ATOM 771 O O . ALA A 1 100 ? 3.201 -7.738 -17.542 1.00 87.31 100 ALA A O 1
ATOM 772 N N . SER A 1 101 ? 3.258 -5.582 -16.912 1.00 86.38 101 SER A N 1
ATOM 773 C CA . SER A 1 101 ? 2.788 -5.043 -18.192 1.00 86.38 101 SER A CA 1
ATOM 774 C C . SER A 1 101 ? 3.888 -4.968 -19.256 1.00 86.38 101 SER A C 1
ATOM 776 O O . SER A 1 101 ? 3.581 -4.891 -20.447 1.00 86.38 101 SER A O 1
ATOM 778 N N . LEU A 1 102 ? 5.163 -5.006 -18.848 1.00 87.44 102 LEU A N 1
ATOM 779 C CA . LEU A 1 102 ? 6.290 -4.989 -19.771 1.00 87.44 102 LEU A CA 1
ATOM 780 C C . LEU A 1 102 ? 6.369 -6.311 -20.535 1.00 87.44 102 LEU A C 1
ATOM 782 O O . LEU A 1 102 ? 6.640 -7.372 -19.973 1.00 87.44 102 LEU A O 1
ATOM 786 N N . ASP A 1 103 ? 6.204 -6.232 -21.852 1.00 88.56 103 ASP A N 1
ATOM 787 C CA . ASP A 1 103 ? 6.450 -7.361 -22.738 1.00 88.56 103 ASP A CA 1
ATOM 788 C C . ASP A 1 103 ? 7.955 -7.519 -22.995 1.00 88.56 103 ASP A C 1
ATOM 790 O O . ASP A 1 103 ? 8.546 -6.889 -23.878 1.00 88.56 103 ASP A O 1
ATOM 794 N N . VAL A 1 104 ? 8.576 -8.385 -22.194 1.00 88.50 104 VAL A N 1
ATOM 795 C CA . VAL A 1 104 ? 10.001 -8.735 -22.276 1.00 88.50 104 VAL A CA 1
ATOM 796 C C . VAL A 1 104 ? 10.360 -9.333 -23.645 1.00 88.50 104 VAL A C 1
ATOM 798 O O . VAL A 1 104 ? 11.511 -9.228 -24.066 1.00 88.50 104 VAL A O 1
ATOM 801 N N . ALA A 1 105 ? 9.397 -9.899 -24.387 1.00 86.19 105 ALA A N 1
ATOM 802 C CA . ALA A 1 105 ? 9.650 -10.443 -25.721 1.00 86.19 105 ALA A CA 1
ATOM 803 C C . ALA A 1 105 ? 10.005 -9.357 -26.752 1.00 86.19 105 ALA A C 1
ATOM 805 O O . ALA A 1 105 ? 10.701 -9.643 -27.725 1.00 86.19 105 ALA A O 1
ATOM 806 N N . ASN A 1 106 ? 9.601 -8.103 -26.518 1.00 83.69 106 ASN A N 1
ATOM 807 C CA . ASN A 1 106 ? 9.951 -6.971 -27.382 1.00 83.69 106 ASN A CA 1
ATOM 808 C C . ASN A 1 106 ? 11.357 -6.413 -27.118 1.00 83.69 106 ASN A C 1
ATOM 810 O O . ASN A 1 106 ? 11.815 -5.519 -27.834 1.00 83.69 106 ASN A O 1
ATOM 814 N N . ILE A 1 107 ? 12.066 -6.910 -26.100 1.00 85.06 107 ILE A N 1
ATOM 815 C CA . ILE A 1 107 ? 13.427 -6.467 -25.811 1.00 85.06 107 ILE A CA 1
ATOM 816 C C . ILE A 1 107 ? 14.364 -7.007 -26.894 1.00 85.06 107 ILE A C 1
ATOM 818 O O . ILE A 1 107 ? 14.725 -8.183 -26.926 1.00 85.06 107 ILE A O 1
ATOM 822 N N . ILE A 1 108 ? 14.813 -6.115 -27.776 1.00 81.38 108 ILE A N 1
ATOM 823 C CA . ILE A 1 108 ? 15.864 -6.416 -28.746 1.00 81.38 108 ILE A CA 1
ATOM 824 C C . ILE A 1 108 ? 17.159 -6.662 -27.961 1.00 81.38 108 ILE A C 1
ATOM 826 O O . ILE A 1 108 ? 17.777 -5.727 -27.450 1.00 81.38 108 ILE A O 1
ATOM 830 N N . SER A 1 109 ? 17.581 -7.924 -27.870 1.00 78.19 109 SER A N 1
ATOM 831 C CA . SER A 1 109 ? 18.880 -8.303 -27.306 1.00 78.19 109 SER A CA 1
ATOM 832 C C . SER A 1 109 ? 19.984 -7.773 -28.222 1.00 78.19 109 SER A C 1
ATOM 834 O O . SER A 1 109 ? 20.332 -8.378 -29.234 1.00 78.19 109 SER A O 1
ATOM 836 N N . GLY A 1 110 ? 20.471 -6.569 -27.936 1.00 71.62 110 GLY A N 1
ATOM 837 C CA . GLY A 1 110 ? 21.380 -5.866 -28.828 1.00 71.62 110 GLY A CA 1
ATOM 838 C C . GLY A 1 110 ? 22.807 -6.398 -28.744 1.00 71.62 110 GLY A C 1
ATOM 839 O O . GLY A 1 110 ? 23.545 -6.020 -27.841 1.00 71.62 110 GLY A O 1
ATOM 840 N N . SER A 1 111 ? 23.275 -7.099 -29.777 1.00 66.88 111 SER A N 1
ATOM 841 C CA . SER A 1 111 ? 24.685 -7.011 -30.185 1.00 66.88 111 SER A CA 1
ATOM 842 C C . SER A 1 111 ? 24.915 -5.705 -30.972 1.00 66.88 111 SER A C 1
ATOM 844 O O . SER A 1 111 ? 25.392 -5.721 -32.103 1.00 66.88 111 SER A O 1
ATOM 846 N N . GLY A 1 112 ? 24.500 -4.563 -30.409 1.00 70.31 112 GLY A N 1
ATOM 847 C CA . GLY A 1 112 ? 24.615 -3.232 -31.016 1.00 70.31 112 GLY A CA 1
ATOM 848 C C . GLY A 1 112 ? 23.886 -3.021 -32.357 1.00 70.31 112 GLY A C 1
ATOM 849 O O . GLY A 1 112 ? 23.302 -3.923 -32.954 1.00 70.31 112 GLY A O 1
ATOM 850 N N . ARG A 1 113 ? 23.926 -1.778 -32.856 1.00 67.75 113 ARG A N 1
ATOM 851 C CA . ARG A 1 113 ? 23.525 -1.441 -34.232 1.00 67.75 113 ARG A CA 1
ATOM 852 C C . ARG A 1 113 ? 24.560 -2.039 -35.194 1.00 67.75 113 ARG A C 1
ATOM 854 O O . ARG A 1 113 ? 25.750 -1.838 -34.942 1.00 67.75 113 ARG A O 1
ATOM 861 N N . PRO A 1 114 ? 24.170 -2.667 -36.319 1.00 65.75 114 PRO A N 1
ATOM 862 C CA . PRO A 1 114 ? 25.117 -3.021 -37.368 1.00 65.75 114 PRO A CA 1
ATOM 863 C C . PRO A 1 114 ? 25.889 -1.767 -37.791 1.00 65.75 114 PRO A C 1
ATOM 865 O O . PRO A 1 114 ? 25.342 -0.847 -38.406 1.00 65.75 114 PRO A O 1
ATOM 868 N N . ARG A 1 115 ? 27.163 -1.685 -37.396 1.00 65.06 115 ARG A N 1
ATOM 869 C CA . ARG A 1 115 ? 28.039 -0.590 -37.801 1.00 65.06 115 ARG A CA 1
ATOM 870 C C . ARG A 1 115 ? 28.287 -0.784 -39.287 1.00 65.06 115 ARG A C 1
ATOM 872 O O . ARG A 1 115 ? 28.875 -1.784 -39.691 1.00 65.06 115 ARG A O 1
ATOM 879 N N . ARG A 1 116 ? 27.807 0.158 -40.100 1.00 61.09 116 ARG A N 1
ATOM 880 C CA . ARG A 1 116 ? 28.085 0.199 -41.537 1.00 61.09 116 ARG A CA 1
ATOM 881 C C . ARG A 1 116 ? 29.609 0.170 -41.695 1.00 61.09 116 ARG A C 1
ATOM 883 O O . ARG A 1 116 ? 30.277 1.149 -41.365 1.00 61.09 116 ARG A O 1
ATOM 890 N N . ARG A 1 117 ? 30.169 -0.968 -42.116 1.00 58.59 117 ARG A N 1
ATOM 891 C CA . ARG A 1 117 ? 31.576 -1.030 -42.509 1.00 58.59 117 ARG A CA 1
ATOM 892 C C . ARG A 1 117 ? 31.663 -0.233 -43.801 1.00 58.59 117 ARG A C 1
ATOM 894 O O . ARG A 1 117 ? 31.053 -0.605 -44.800 1.00 58.59 117 ARG A O 1
ATOM 901 N N . THR A 1 118 ? 32.375 0.886 -43.776 1.00 57.94 118 THR A N 1
ATOM 902 C CA . THR A 1 118 ? 32.957 1.42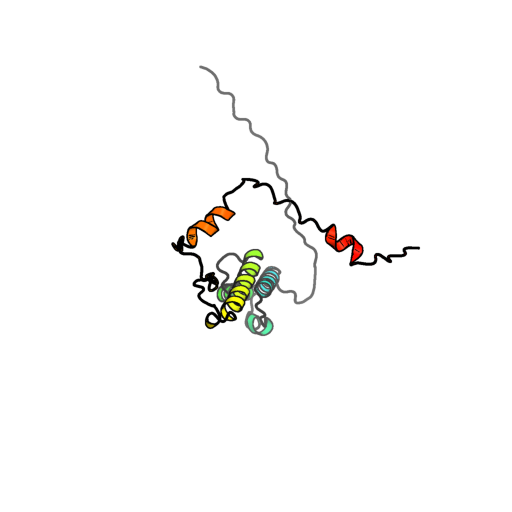0 -45.003 1.00 57.94 118 THR A CA 1
ATOM 903 C C . THR A 1 118 ? 33.774 0.283 -45.607 1.00 57.94 118 THR A C 1
ATOM 905 O O . THR A 1 118 ? 34.612 -0.301 -44.922 1.00 57.94 118 THR A O 1
ATOM 908 N N . ALA A 1 119 ? 33.502 -0.072 -46.863 1.00 58.69 119 ALA A N 1
ATOM 909 C CA . ALA A 1 119 ? 34.120 -1.205 -47.558 1.00 58.69 119 ALA A CA 1
ATOM 910 C C . ALA A 1 119 ? 35.657 -1.093 -47.718 1.00 58.69 119 ALA A C 1
ATOM 912 O O . ALA A 1 119 ? 36.277 -1.958 -48.319 1.00 58.69 119 ALA A O 1
ATOM 913 N N . TRP A 1 120 ? 36.271 -0.046 -47.158 1.00 52.94 120 TRP A N 1
ATOM 914 C CA . TRP A 1 120 ? 37.653 0.370 -47.372 1.00 52.94 120 TRP A CA 1
ATOM 915 C C . TRP A 1 120 ? 38.433 0.608 -46.069 1.00 52.94 120 TRP A C 1
ATOM 917 O O . TRP A 1 120 ? 39.280 1.490 -46.013 1.00 52.94 120 TRP A O 1
ATOM 927 N N . ASN A 1 121 ? 38.174 -0.168 -45.013 1.00 57.56 121 ASN A N 1
ATOM 928 C CA . ASN A 1 121 ? 39.032 -0.175 -43.820 1.00 57.56 121 ASN A CA 1
ATOM 929 C C . ASN A 1 121 ? 39.712 -1.549 -43.667 1.00 57.56 121 ASN A C 1
ATOM 931 O O . ASN A 1 121 ? 39.072 -2.475 -43.160 1.00 57.56 121 ASN A O 1
ATOM 935 N N . PRO A 1 122 ? 40.986 -1.700 -44.086 1.00 54.50 122 PRO A N 1
ATOM 936 C CA . PRO A 1 122 ? 41.728 -2.957 -43.972 1.00 54.50 122 PRO A CA 1
ATOM 937 C C . PRO A 1 122 ? 42.244 -3.244 -42.551 1.00 54.50 122 PRO A C 1
ATOM 939 O O . PRO A 1 122 ? 42.682 -4.356 -42.283 1.00 54.50 122 PRO A O 1
ATOM 942 N N . LEU A 1 123 ? 42.136 -2.292 -41.617 1.00 53.94 123 LEU A N 1
ATOM 943 C CA . LEU A 1 123 ? 42.512 -2.469 -40.211 1.00 53.94 123 LEU A CA 1
ATOM 944 C C . LEU A 1 123 ? 41.262 -2.423 -39.323 1.00 53.94 123 LEU A C 1
ATOM 946 O O . LEU A 1 123 ? 40.964 -1.431 -38.664 1.00 53.94 123 LEU A O 1
ATOM 950 N N . GLY A 1 124 ? 40.451 -3.473 -39.407 1.00 51.19 124 GLY A N 1
ATOM 951 C CA . GLY A 1 124 ? 39.206 -3.610 -38.656 1.00 51.19 124 GLY A CA 1
ATOM 952 C C . GLY A 1 124 ? 39.326 -4.622 -37.528 1.00 51.19 124 GLY A C 1
ATOM 953 O O . GLY A 1 124 ? 38.534 -5.561 -37.501 1.00 51.19 124 GLY A O 1
ATOM 954 N N . GLU A 1 125 ? 40.295 -4.467 -36.626 1.00 56.38 125 GLU A N 1
ATOM 955 C CA . GLU A 1 125 ? 40.227 -5.167 -35.343 1.00 56.38 125 GLU A CA 1
ATOM 956 C C . GLU A 1 125 ? 39.056 -4.589 -34.547 1.00 56.38 125 GLU A C 1
ATOM 958 O O . GLU A 1 125 ? 38.966 -3.387 -34.281 1.00 56.38 125 GLU A O 1
ATOM 96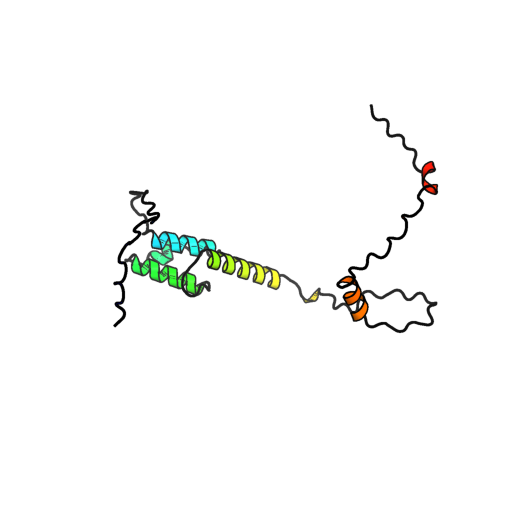3 N N . ALA A 1 126 ? 38.093 -5.456 -34.244 1.00 57.72 126 ALA A N 1
ATOM 964 C CA . ALA A 1 126 ? 36.943 -5.123 -33.431 1.00 57.72 126 ALA A CA 1
ATOM 965 C C . ALA A 1 126 ? 37.423 -4.868 -32.000 1.00 57.72 126 ALA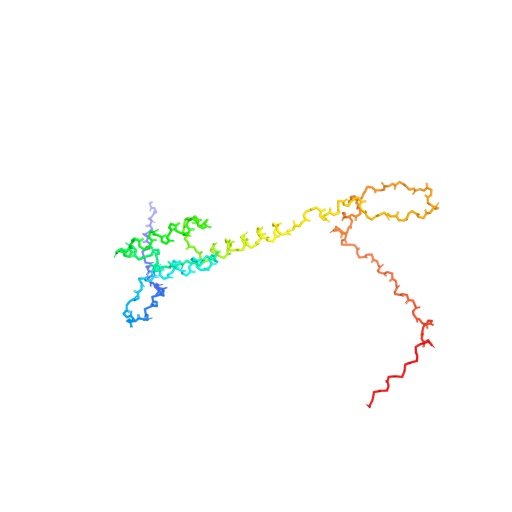 A C 1
ATOM 967 O O . ALA A 1 126 ? 37.541 -5.797 -31.206 1.00 57.72 126 ALA A O 1
ATOM 968 N N . ALA A 1 127 ? 37.707 -3.605 -31.676 1.00 56.22 127 ALA A N 1
ATOM 969 C CA . ALA A 1 127 ? 37.899 -3.198 -30.292 1.00 56.22 127 ALA A CA 1
ATOM 970 C C . ALA A 1 127 ? 36.682 -3.679 -29.474 1.00 56.22 127 ALA A C 1
ATOM 972 O O . ALA A 1 127 ? 35.541 -3.426 -29.893 1.00 56.22 127 ALA A O 1
ATOM 973 N N . PRO A 1 128 ? 36.886 -4.397 -28.354 1.00 57.44 128 PRO A N 1
ATOM 974 C CA . PRO A 1 128 ? 35.788 -4.909 -27.553 1.00 57.44 128 PRO A CA 1
ATOM 975 C C . PRO A 1 128 ? 34.918 -3.736 -27.101 1.00 57.44 128 PRO A C 1
ATOM 977 O O . PRO A 1 128 ? 35.396 -2.744 -26.549 1.00 57.44 128 PRO A O 1
ATOM 980 N N . SER A 1 129 ? 33.614 -3.853 -27.345 1.00 58.09 129 SER A N 1
ATOM 981 C CA . SER A 1 129 ? 32.599 -2.820 -27.097 1.00 58.09 129 SER A CA 1
ATOM 982 C C . SER A 1 129 ? 32.596 -2.259 -25.666 1.00 58.09 129 SER A C 1
ATOM 984 O O . SER A 1 129 ? 32.054 -1.178 -25.441 1.00 58.09 129 SER A O 1
ATOM 986 N N . GLY A 1 130 ? 33.225 -2.951 -24.711 1.00 56.47 130 GLY A N 1
ATOM 987 C CA . GLY A 1 130 ? 33.348 -2.537 -23.314 1.00 56.47 130 GLY A CA 1
ATOM 988 C C . GLY A 1 130 ? 34.312 -1.374 -23.044 1.00 56.47 130 GLY A C 1
ATOM 989 O O . GLY A 1 130 ? 34.169 -0.711 -22.020 1.00 56.47 130 GLY A O 1
ATOM 990 N N . GLU A 1 131 ? 35.265 -1.070 -23.931 1.00 53.97 131 GLU A N 1
ATOM 991 C CA . GLU A 1 131 ? 36.230 0.019 -23.681 1.00 53.97 131 GLU A CA 1
ATOM 992 C C . GLU A 1 131 ? 35.687 1.411 -24.022 1.00 53.97 131 GLU A C 1
ATOM 994 O O . GLU A 1 131 ? 36.065 2.399 -23.390 1.00 53.97 131 GLU A O 1
ATOM 999 N N . LEU A 1 132 ? 34.759 1.507 -24.979 1.00 53.81 132 LEU A N 1
ATOM 1000 C CA . LEU A 1 132 ? 34.178 2.792 -25.383 1.00 53.81 132 LEU A CA 1
ATOM 1001 C C . LEU A 1 132 ? 33.253 3.378 -24.312 1.00 53.81 132 LEU A C 1
ATOM 1003 O O . LEU A 1 132 ? 33.217 4.594 -24.153 1.00 53.81 132 LEU A O 1
ATOM 1007 N N . TYR A 1 133 ? 32.548 2.527 -23.562 1.00 54.03 133 TYR A N 1
ATOM 1008 C CA . TYR A 1 133 ? 31.624 2.972 -22.516 1.00 54.03 133 TYR A CA 1
ATOM 1009 C C . TYR A 1 133 ? 32.351 3.421 -21.238 1.00 54.03 133 TYR A C 1
ATOM 1011 O O . TYR A 1 133 ? 31.912 4.347 -20.562 1.00 54.03 133 TYR A O 1
ATOM 1019 N N . ARG A 1 134 ? 33.510 2.822 -20.927 1.00 50.28 134 ARG A N 1
ATOM 1020 C CA . ARG A 1 134 ? 34.318 3.219 -19.761 1.00 50.28 134 ARG A CA 1
ATOM 1021 C C . ARG A 1 134 ? 34.999 4.582 -19.965 1.00 50.28 134 ARG A C 1
ATOM 1023 O O . ARG A 1 134 ? 35.142 5.345 -19.020 1.00 50.28 134 ARG A O 1
ATOM 1030 N N . ARG A 1 135 ? 35.346 4.932 -21.210 1.00 50.53 135 ARG A N 1
ATOM 1031 C CA . ARG A 1 135 ? 35.992 6.213 -21.554 1.00 50.53 135 ARG A CA 1
ATOM 1032 C C . ARG A 1 135 ? 35.099 7.442 -21.340 1.00 50.53 135 ARG A C 1
ATOM 1034 O O . ARG A 1 135 ? 35.622 8.531 -21.153 1.00 50.53 135 ARG A O 1
ATOM 1041 N N . THR A 1 136 ? 33.776 7.297 -21.382 1.00 56.09 136 THR A N 1
ATOM 1042 C CA . THR A 1 136 ? 32.850 8.436 -21.251 1.00 56.09 136 THR A CA 1
ATOM 1043 C C . THR A 1 136 ? 32.484 8.780 -19.811 1.00 56.09 136 THR A C 1
ATOM 1045 O O . THR A 1 136 ? 31.895 9.833 -19.601 1.00 56.09 136 THR A O 1
ATOM 1048 N N . LEU A 1 137 ? 32.798 7.916 -18.839 1.00 54.34 137 LEU A N 1
ATOM 1049 C CA . LEU A 1 137 ? 32.430 8.128 -17.433 1.00 54.34 137 LEU A CA 1
ATOM 1050 C C . LEU A 1 137 ? 33.588 8.640 -16.558 1.00 54.34 137 LEU A C 1
ATOM 1052 O O . LEU A 1 137 ? 33.309 9.299 -15.566 1.00 54.34 137 LEU A O 1
ATOM 1056 N N . ASP A 1 138 ? 34.848 8.403 -16.943 1.00 53.47 138 ASP A N 1
ATOM 1057 C CA . ASP A 1 138 ? 36.039 8.746 -16.134 1.00 53.47 138 ASP A CA 1
ATOM 1058 C C . ASP A 1 138 ? 36.925 9.873 -16.717 1.00 53.47 138 ASP A C 1
ATOM 1060 O O . ASP A 1 138 ? 37.979 10.177 -16.161 1.00 53.47 138 ASP A O 1
ATOM 1064 N N . SER A 1 139 ? 36.555 10.515 -17.831 1.00 46.78 139 SER A N 1
ATOM 1065 C CA . SER A 1 139 ? 37.364 11.601 -18.416 1.00 46.78 139 SER A CA 1
ATOM 1066 C C . SER A 1 139 ? 36.831 12.992 -18.055 1.00 46.78 139 SER A C 1
ATOM 1068 O O . SER A 1 139 ? 36.150 13.626 -18.857 1.00 46.78 139 SER A O 1
ATOM 1070 N N . GLU A 1 140 ? 37.243 13.499 -16.890 1.00 54.41 140 GLU A N 1
ATOM 1071 C CA . GLU A 1 140 ? 37.388 14.939 -16.579 1.00 54.41 140 GLU A CA 1
ATOM 1072 C C . GLU A 1 140 ? 38.565 15.536 -17.382 1.00 54.41 140 GLU A C 1
ATOM 1074 O O . GLU A 1 140 ? 39.486 16.143 -16.842 1.00 54.41 140 GLU A O 1
ATOM 1079 N N . GLU A 1 141 ? 38.596 15.304 -18.693 1.00 56.53 141 GLU A N 1
ATOM 1080 C CA . GLU A 1 141 ? 39.594 15.912 -19.566 1.00 56.53 141 GLU A CA 1
ATOM 1081 C C . GLU A 1 141 ? 38.855 16.651 -20.668 1.00 56.53 141 GLU A C 1
ATOM 1083 O O . GLU A 1 141 ? 38.338 16.065 -21.626 1.00 56.53 141 GLU A O 1
ATOM 1088 N N . GLU A 1 142 ? 38.748 17.964 -20.463 1.00 56.91 142 GLU A N 1
ATOM 1089 C CA . GLU A 1 142 ? 38.165 18.931 -21.380 1.00 56.91 142 GLU A CA 1
ATOM 1090 C C . GLU A 1 142 ? 38.966 18.922 -22.688 1.00 56.91 142 GLU A C 1
ATOM 1092 O O . GLU A 1 142 ? 39.877 19.714 -22.922 1.00 56.91 142 GLU A O 1
ATOM 1097 N N . ARG A 1 143 ? 38.648 17.971 -23.571 1.00 63.88 143 ARG A N 1
ATOM 1098 C CA . ARG A 1 143 ? 39.108 18.021 -24.955 1.00 63.88 143 ARG A CA 1
ATOM 1099 C C . ARG A 1 143 ? 38.560 19.306 -25.575 1.00 63.88 143 ARG A C 1
ATOM 1101 O O . ARG A 1 143 ? 37.346 19.523 -25.498 1.00 63.88 143 ARG A O 1
ATOM 1108 N N . PRO A 1 144 ? 39.403 20.130 -26.223 1.00 62.72 144 PRO A N 1
ATOM 1109 C CA . PRO A 1 144 ? 38.944 21.363 -26.839 1.00 62.72 144 PRO A CA 1
ATOM 1110 C C . PRO A 1 144 ? 37.835 21.027 -27.833 1.00 62.72 144 PRO A C 1
ATOM 1112 O O . PRO A 1 144 ? 38.021 20.220 -28.750 1.00 62.72 144 PRO A O 1
ATOM 1115 N N . ARG A 1 145 ? 36.650 21.608 -27.610 1.00 64.81 145 ARG A N 1
ATOM 1116 C CA . ARG A 1 145 ? 35.521 21.451 -28.528 1.00 64.81 145 ARG A CA 1
ATOM 1117 C C . ARG A 1 145 ? 35.977 21.910 -29.917 1.00 64.81 145 ARG A C 1
ATOM 1119 O O . ARG A 1 145 ? 36.573 22.985 -30.012 1.00 64.81 145 ARG A O 1
ATOM 1126 N N . PRO A 1 146 ? 35.730 21.127 -30.983 1.00 69.06 146 PRO A N 1
ATOM 1127 C CA . PRO A 1 146 ? 36.056 21.568 -32.331 1.00 69.06 146 PRO A CA 1
ATOM 1128 C C . PRO A 1 146 ? 35.347 22.897 -32.598 1.00 69.06 146 PRO A C 1
ATOM 1130 O O . PRO A 1 146 ? 34.196 23.079 -32.189 1.00 69.06 146 PRO A O 1
ATOM 1133 N N . ALA A 1 147 ? 36.055 23.831 -33.240 1.00 75.56 147 ALA A N 1
ATOM 1134 C CA . ALA A 1 147 ? 35.500 25.136 -33.564 1.00 75.56 147 ALA A CA 1
ATOM 1135 C C . ALA A 1 147 ? 34.175 24.958 -34.329 1.00 75.56 147 ALA A C 1
ATOM 1137 O O . ALA A 1 147 ? 34.082 24.061 -35.177 1.00 75.56 147 ALA A O 1
ATOM 1138 N N . PRO A 1 148 ? 33.143 25.762 -34.015 1.00 76.94 148 PRO A N 1
ATOM 1139 C CA . PRO A 1 148 ? 31.871 25.665 -34.708 1.00 76.94 148 PRO A CA 1
ATOM 1140 C C . PRO A 1 148 ? 32.095 25.838 -36.220 1.00 76.94 148 PRO A C 1
ATOM 1142 O O . PRO A 1 148 ? 32.923 26.665 -36.613 1.00 76.94 148 PRO A O 1
ATOM 1145 N N . PRO A 1 149 ? 31.389 25.068 -37.068 1.00 81.56 149 PRO A N 1
ATOM 1146 C CA . PRO A 1 149 ? 31.497 25.201 -38.515 1.00 81.56 149 PRO A CA 1
ATOM 1147 C C . PRO A 1 149 ? 31.262 26.644 -38.967 1.00 81.56 149 PRO A C 1
ATOM 1149 O O . PRO A 1 149 ? 30.379 27.328 -38.444 1.00 81.56 149 PRO A O 1
ATOM 1152 N N . ASP A 1 150 ? 32.041 27.103 -39.946 1.00 81.75 150 ASP A N 1
ATOM 1153 C CA . ASP A 1 150 ? 31.869 28.435 -40.515 1.00 81.75 150 ASP A CA 1
ATOM 1154 C C . ASP A 1 150 ? 30.620 28.491 -41.406 1.00 81.75 150 ASP A C 1
ATOM 1156 O O . ASP A 1 150 ? 30.608 28.058 -42.561 1.00 81.75 150 ASP A O 1
ATOM 1160 N N . TRP A 1 151 ? 29.556 29.064 -40.851 1.00 81.06 151 TRP A N 1
ATOM 1161 C CA . TRP A 1 151 ? 28.290 29.305 -41.537 1.00 81.06 151 TRP A CA 1
ATOM 1162 C C . TRP A 1 151 ? 28.304 30.570 -42.414 1.00 81.06 151 TRP A C 1
ATOM 1164 O O . TRP A 1 151 ? 27.256 30.944 -42.944 1.00 81.06 151 TRP A O 1
ATOM 1174 N N . SER A 1 152 ? 29.449 31.249 -42.590 1.00 78.81 152 SER A N 1
ATOM 1175 C CA . SER A 1 152 ? 29.536 32.498 -43.371 1.00 78.81 152 SER A CA 1
ATOM 1176 C C . SER A 1 152 ? 29.053 32.337 -44.813 1.00 78.81 152 SER A C 1
ATOM 1178 O O . SER A 1 152 ? 28.412 33.239 -45.349 1.00 78.81 152 SER A O 1
ATOM 1180 N N . HIS A 1 153 ? 29.239 31.153 -45.398 1.00 77.50 153 HIS A N 1
ATOM 1181 C CA . HIS A 1 153 ? 28.756 30.791 -46.734 1.00 77.50 153 HIS A CA 1
ATOM 1182 C C . HIS A 1 153 ? 27.219 30.777 -46.865 1.00 77.50 153 HIS A C 1
ATOM 1184 O O . HIS A 1 153 ? 26.702 30.819 -47.977 1.00 77.50 153 HIS A O 1
ATOM 1190 N N . MET A 1 154 ? 26.470 30.740 -45.754 1.00 75.75 154 MET A N 1
ATOM 1191 C CA . MET A 1 154 ? 24.999 30.769 -45.755 1.00 75.75 154 MET A CA 1
ATOM 1192 C C . MET A 1 154 ? 24.413 32.172 -45.544 1.00 75.75 154 MET A C 1
ATOM 1194 O O . MET A 1 154 ? 23.200 32.344 -45.659 1.00 75.75 154 MET A O 1
ATOM 1198 N N . ARG A 1 155 ? 25.245 33.190 -45.269 1.00 70.88 155 ARG A N 1
ATOM 1199 C CA . ARG A 1 155 ? 24.786 34.561 -44.960 1.00 70.88 155 ARG A CA 1
ATOM 1200 C C . ARG A 1 155 ? 24.099 35.287 -46.125 1.00 70.88 155 ARG A C 1
ATOM 1202 O O . ARG A 1 155 ? 23.501 36.326 -45.893 1.00 70.88 155 ARG A O 1
ATOM 1209 N N . GLY A 1 156 ? 24.158 34.747 -47.343 1.00 71.19 156 GLY A N 1
ATOM 1210 C CA . GLY A 1 156 ? 23.435 35.258 -48.517 1.00 71.19 156 GLY A CA 1
ATOM 1211 C C . GLY A 1 156 ? 22.301 34.354 -49.014 1.00 71.19 156 GLY A C 1
ATOM 1212 O O . GLY A 1 156 ? 21.672 34.682 -50.012 1.00 71.19 156 GLY A O 1
ATOM 1213 N N . ILE A 1 157 ? 22.058 33.211 -48.359 1.00 71.62 157 ILE A N 1
ATOM 1214 C CA . ILE A 1 157 ? 21.001 32.256 -48.745 1.00 71.62 157 ILE A CA 1
ATOM 1215 C C . ILE A 1 157 ? 19.693 32.549 -47.991 1.00 71.62 157 ILE A C 1
ATOM 1217 O O . ILE A 1 157 ? 18.612 32.219 -48.471 1.00 71.62 157 ILE A O 1
ATOM 1221 N N . ILE A 1 158 ? 19.776 33.190 -46.822 1.00 63.69 158 ILE A N 1
ATOM 1222 C CA . ILE A 1 158 ? 18.623 33.507 -45.974 1.00 63.69 158 ILE A CA 1
ATOM 1223 C C . ILE A 1 158 ? 18.400 35.023 -46.020 1.00 63.69 158 ILE A C 1
ATOM 1225 O O . ILE A 1 158 ? 19.138 35.770 -45.377 1.00 63.69 158 ILE A O 1
ATOM 1229 N N . SER A 1 159 ? 17.407 35.489 -46.784 1.00 59.66 159 SER A N 1
ATOM 1230 C CA . SER A 1 159 ? 16.966 36.889 -46.734 1.00 59.66 159 SER A CA 1
ATOM 1231 C C . SER A 1 159 ? 16.410 37.187 -45.340 1.00 59.66 159 SER A C 1
ATOM 1233 O O . SER A 1 159 ? 15.359 36.677 -44.959 1.00 59.66 159 SER A O 1
ATOM 1235 N N . SER A 1 160 ? 17.144 37.973 -44.555 1.00 66.31 160 SER A N 1
ATOM 1236 C CA . SER A 1 160 ? 16.730 38.434 -43.230 1.00 66.31 160 SER A CA 1
ATOM 1237 C C . SER A 1 160 ? 15.808 39.652 -43.356 1.00 66.31 160 SER A C 1
ATOM 1239 O O . SER A 1 160 ? 16.230 40.759 -43.036 1.00 66.31 160 SER A O 1
ATOM 1241 N N . ASP A 1 161 ? 14.561 39.459 -43.789 1.00 63.19 161 ASP A N 1
ATOM 1242 C CA . ASP A 1 161 ? 13.492 40.444 -43.565 1.00 63.19 161 ASP A CA 1
ATOM 1243 C C . ASP A 1 161 ? 12.759 40.093 -42.268 1.00 63.19 161 ASP A C 1
ATOM 1245 O O . ASP A 1 161 ? 11.782 39.346 -42.235 1.00 63.19 161 ASP A O 1
ATOM 1249 N N . GLY A 1 162 ? 13.313 40.598 -41.168 1.00 63.28 162 GLY A N 1
ATOM 1250 C CA . GLY A 1 162 ? 12.693 40.626 -39.850 1.00 63.28 162 GLY A CA 1
ATOM 1251 C C . GLY A 1 162 ? 12.468 42.075 -39.446 1.00 63.28 162 GLY A C 1
ATOM 1252 O O . GLY A 1 162 ? 13.150 42.580 -38.559 1.00 63.28 162 GLY A O 1
ATOM 1253 N N . GLU A 1 163 ? 11.556 42.751 -40.140 1.00 56.72 163 GLU A N 1
ATOM 1254 C CA . GLU A 1 163 ? 11.055 44.073 -39.772 1.00 56.72 163 GLU A CA 1
ATOM 1255 C C . GLU A 1 163 ? 10.398 43.973 -38.384 1.00 56.72 163 GLU A C 1
ATOM 1257 O O . GLU A 1 163 ? 9.433 43.235 -38.181 1.00 56.72 163 GLU A O 1
ATOM 1262 N N . SER A 1 164 ? 10.974 44.646 -37.388 1.00 63.72 164 SER A N 1
ATOM 1263 C CA . SER A 1 164 ? 10.378 44.807 -36.059 1.00 63.72 164 SER A CA 1
ATOM 1264 C C . SER A 1 164 ? 10.303 46.291 -35.727 1.00 63.72 164 SER A C 1
ATOM 1266 O O . SER A 1 164 ? 11.307 46.892 -35.361 1.00 63.72 164 SER A O 1
ATOM 1268 N N . ASN A 1 165 ? 9.084 46.795 -35.948 1.00 44.66 165 ASN A N 1
ATOM 1269 C CA . ASN A 1 165 ? 8.364 47.964 -35.423 1.00 44.66 165 ASN A CA 1
ATOM 1270 C C . ASN A 1 165 ? 9.157 49.149 -34.848 1.00 44.66 165 ASN A C 1
ATOM 1272 O O . ASN A 1 165 ? 9.724 49.001 -33.742 1.00 44.66 165 ASN A O 1
#

Foldseek 3Di:
DDDDDDDDDDDDDDDDDPPPPDDDPDDPPDQDVLLVVLQVLCVLLVHDDDCCVQCVPPPDSVVSNVSSVVVCVVLPDPDDRDSVVSNVNSVVVVVVVVVVPDDPVPDDPDPDDPDPPPPPDPPDDPDPPVVVVVVVPPDPDCDPDPDPDPCVVCPPVDPPPPDDD

pLDDT: mean 71.54, std 16.5, range [32.31, 92.31]

Sequence (165 aa):
MKGLPPPAVNQREKGSTSIQSQAGSGRRGEDHPAVMRLKRYIRACGAHRNYKKLLGSCRSHKERLSVLRAELEALGMKGNPSLDKCRALKEQREEAAEVASLDVANIISGSGRPRRRTAWNPLGEAAPSGELYRRTLDSEEERPRPAPPDWSHMRGIISSDGESN

InterPro domains:
  IPR019098 Histone chaperone domain CHZ [PF09649] (94-125)
  IPR019098 Histone chaperone domain CHZ [SM01082] (93-129)
  IPR037647 HIRA-interacting protein 3 [PTHR15410] (19-164)

Radius of gyration: 35.38 Å; chains: 1; bounding box: 67×58×102 Å